Protein AF-A0A418WZ03-F1 (afdb_monomer)

Nearest PDB structures (foldseek):
  7ezx-assembly1_OO  TM=3.402E-01  e=1.021E+00  Porphyridium purpureum
  6om7-assembly1_SV  TM=3.849E-01  e=3.461E+00  Homo sapiens
  5a76-assembly2_D  TM=5.292E-01  e=6.820E+00  Human gammaherpesvirus 8
  8ouj-assembly1_B  TM=3.817E-01  e=6.372E+00  Homo sapiens
  5tqu-assembly3_B  TM=2.744E-01  e=4.539E+00  Trypanosoma brucei brucei TREU927

Mean predicted aligned error: 5.9 Å

Secondary structure (DSSP, 8-state):
--HHHHHHHH-TTEEEEEEEE---TTS--EEEEEEEE-HHHHHHHHHHHHHHHHHTT------

Sequence (63 aa):
MSMMEAIEAAYPLVKMFSLPGVGNENTRRHIELGVKGEPEQVESAFGKMLAGLDRFKAEYANG

Structure (mmCIF, N/CA/C/O backbone):
data_AF-A0A418WZ03-F1
#
_entry.id   AF-A0A418WZ03-F1
#
loop_
_atom_site.group_PDB
_atom_site.id
_atom_site.type_symbol
_atom_site.label_atom_id
_atom_site.label_alt_id
_atom_site.label_comp_id
_atom_site.label_asym_id
_atom_site.label_entity_id
_atom_site.label_seq_id
_atom_site.pdbx_PDB_ins_code
_atom_site.Cartn_x
_atom_site.Cartn_y
_atom_site.Cartn_z
_atom_site.occupancy
_atom_site.B_iso_or_equiv
_atom_site.auth_seq_id
_atom_site.auth_comp_id
_atom_site.auth_asym_id
_atom_site.auth_atom_id
_atom_site.pdbx_PDB_model_num
ATOM 1 N N . MET A 1 1 ? -14.872 -5.254 -9.602 1.00 62.84 1 MET A N 1
ATOM 2 C CA . MET A 1 1 ? -14.229 -4.540 -8.484 1.00 62.84 1 MET A CA 1
ATOM 3 C C . MET A 1 1 ? -12.748 -4.831 -8.527 1.00 62.84 1 MET A C 1
ATOM 5 O O . MET A 1 1 ? -12.367 -5.985 -8.699 1.00 62.84 1 MET A O 1
ATOM 9 N N . SER A 1 2 ? -11.941 -3.786 -8.444 1.00 84.00 2 SER A N 1
ATOM 10 C CA . SER A 1 2 ? -10.491 -3.872 -8.298 1.00 84.00 2 SER A CA 1
ATOM 11 C C . SER A 1 2 ? -10.106 -4.352 -6.893 1.00 84.00 2 SER A C 1
ATOM 13 O O . SER A 1 2 ? -10.906 -4.292 -5.958 1.00 84.00 2 SER A O 1
ATOM 15 N N . MET A 1 3 ? -8.864 -4.819 -6.735 1.00 87.69 3 MET A N 1
ATOM 16 C CA . MET A 1 3 ? -8.314 -5.170 -5.420 1.00 87.69 3 MET A CA 1
ATOM 17 C C . MET A 1 3 ? -8.367 -3.981 -4.453 1.00 87.69 3 MET A C 1
ATOM 19 O O . MET A 1 3 ? -8.706 -4.163 -3.288 1.00 87.69 3 MET A O 1
ATOM 23 N N . MET A 1 4 ? -8.092 -2.772 -4.955 1.00 89.19 4 MET A N 1
ATOM 24 C CA . MET A 1 4 ? -8.141 -1.550 -4.155 1.00 89.19 4 MET A CA 1
ATOM 25 C C . MET A 1 4 ? -9.529 -1.285 -3.587 1.00 89.19 4 MET A C 1
ATOM 27 O O . MET A 1 4 ? -9.672 -1.128 -2.380 1.00 89.19 4 MET A O 1
ATOM 31 N N . GLU A 1 5 ? -10.559 -1.319 -4.431 1.00 89.62 5 GLU A N 1
ATOM 32 C CA . GLU A 1 5 ? -11.940 -1.098 -3.992 1.00 89.62 5 GLU A CA 1
ATOM 33 C C . GLU A 1 5 ? -12.395 -2.151 -2.975 1.00 89.62 5 GLU A C 1
ATOM 35 O O . GLU A 1 5 ? -13.109 -1.829 -2.032 1.00 89.62 5 GLU A O 1
ATOM 40 N N . ALA A 1 6 ? -11.968 -3.408 -3.134 1.00 91.00 6 ALA A N 1
ATOM 41 C CA . ALA A 1 6 ? -12.308 -4.472 -2.192 1.00 91.00 6 ALA A CA 1
ATOM 42 C C . ALA A 1 6 ? -11.650 -4.273 -0.815 1.00 91.00 6 ALA A C 1
ATOM 44 O O . ALA A 1 6 ? -12.254 -4.590 0.210 1.00 91.00 6 ALA A O 1
ATOM 45 N N . ILE A 1 7 ? -10.419 -3.756 -0.786 1.00 91.69 7 ILE A N 1
ATOM 46 C CA . ILE A 1 7 ? -9.700 -3.454 0.455 1.00 91.69 7 ILE A CA 1
ATOM 47 C C . ILE A 1 7 ? -10.307 -2.219 1.124 1.00 91.69 7 ILE A C 1
ATOM 49 O O . ILE A 1 7 ? -10.641 -2.298 2.301 1.00 91.69 7 ILE A O 1
ATOM 53 N N . GLU A 1 8 ? -10.542 -1.128 0.392 1.00 92.44 8 GLU A N 1
ATOM 54 C CA . GLU A 1 8 ? -11.196 0.072 0.942 1.00 92.44 8 GLU A CA 1
ATOM 55 C C . GLU A 1 8 ? -12.621 -0.222 1.446 1.00 92.44 8 GLU A C 1
ATOM 57 O O . GLU A 1 8 ? -13.038 0.305 2.474 1.00 92.44 8 GLU A O 1
ATOM 62 N N . ALA A 1 9 ? -13.362 -1.119 0.786 1.00 93.25 9 ALA A N 1
ATOM 63 C CA . ALA A 1 9 ? -14.679 -1.549 1.257 1.00 93.25 9 ALA A CA 1
ATOM 64 C C . ALA A 1 9 ? -14.612 -2.393 2.543 1.00 93.25 9 ALA A C 1
ATOM 66 O O . ALA A 1 9 ? -15.523 -2.334 3.368 1.00 93.25 9 ALA A O 1
ATOM 67 N N . ALA A 1 10 ? -13.553 -3.189 2.718 1.00 93.12 10 ALA A N 1
ATOM 68 C CA . ALA A 1 10 ? -13.347 -3.995 3.921 1.00 93.12 10 ALA A CA 1
ATOM 69 C C . ALA A 1 10 ? -12.771 -3.184 5.097 1.00 93.12 10 ALA A C 1
ATOM 71 O O . ALA A 1 10 ? -12.974 -3.566 6.249 1.00 93.12 10 ALA A O 1
ATOM 72 N N . TYR A 1 11 ? -12.061 -2.091 4.809 1.00 94.06 11 TYR A N 1
ATOM 73 C CA . TYR A 1 11 ? -11.382 -1.236 5.781 1.00 94.06 11 TYR A CA 1
ATOM 74 C C . TYR A 1 11 ? -11.753 0.232 5.527 1.00 94.06 11 TYR A C 1
ATOM 76 O O . TYR A 1 11 ? -11.022 0.949 4.844 1.00 94.06 11 TYR A O 1
ATOM 84 N N . PRO A 1 12 ? -12.889 0.707 6.067 1.00 92.44 12 PRO A N 1
ATOM 85 C CA . PRO A 1 12 ? -13.429 2.024 5.731 1.00 92.44 12 PRO A CA 1
ATOM 86 C C . PRO A 1 12 ? -12.562 3.199 6.209 1.00 92.44 12 PRO A C 1
ATOM 88 O O . PRO A 1 12 ? -12.736 4.315 5.723 1.00 92.44 12 PRO A O 1
ATOM 91 N N . LEU A 1 13 ? -11.639 2.977 7.155 1.00 93.88 13 LEU A N 1
ATOM 92 C CA . LEU A 1 13 ? -10.696 3.995 7.642 1.00 93.88 13 LEU A CA 1
ATOM 93 C C . LEU A 1 13 ? -9.340 3.924 6.931 1.00 93.88 13 LEU A C 1
ATOM 95 O O . LEU A 1 13 ? -8.385 4.576 7.350 1.00 93.88 13 LEU A O 1
ATOM 99 N N . VAL A 1 14 ? -9.250 3.126 5.869 1.00 94.50 14 VAL A N 1
ATOM 100 C CA . VAL A 1 14 ? -8.059 2.944 5.052 1.00 94.50 14 VAL A CA 1
ATOM 101 C C . VAL A 1 14 ? -8.314 3.442 3.636 1.00 94.50 14 VAL A C 1
ATOM 103 O O . VAL A 1 14 ? -9.387 3.276 3.063 1.00 94.50 14 VAL A O 1
ATOM 106 N N . LYS A 1 15 ? -7.279 4.045 3.059 1.00 92.81 15 LYS A N 1
ATOM 107 C CA . LYS A 1 15 ? -7.217 4.511 1.682 1.00 92.81 15 LYS A CA 1
ATOM 108 C C . LYS A 1 15 ? -6.044 3.840 0.982 1.00 92.81 15 LYS A C 1
ATOM 110 O O . LYS A 1 15 ? -4.919 3.877 1.490 1.00 92.81 15 LYS A O 1
ATOM 115 N N . MET A 1 16 ? -6.290 3.262 -0.185 1.00 91.06 16 MET A N 1
ATOM 116 C CA . MET A 1 16 ? -5.233 2.776 -1.060 1.00 91.06 16 MET A CA 1
ATOM 117 C C . MET A 1 16 ? -4.796 3.875 -2.023 1.00 91.06 16 MET A C 1
ATOM 119 O O . MET A 1 16 ? -5.591 4.700 -2.470 1.00 91.06 16 MET A O 1
ATOM 123 N N . PHE A 1 17 ? -3.510 3.890 -2.354 1.00 89.06 17 PHE A N 1
ATOM 124 C CA . PHE A 1 17 ? -2.956 4.799 -3.347 1.00 89.06 17 PHE A CA 1
ATOM 125 C C . PHE A 1 17 ? -1.928 4.082 -4.219 1.00 89.06 17 PHE A C 1
ATOM 127 O O . PHE A 1 17 ? -1.233 3.171 -3.770 1.00 89.06 17 PHE A O 1
ATOM 134 N N . SER A 1 18 ? -1.844 4.503 -5.479 1.00 86.75 18 SER A N 1
ATOM 135 C CA . SER A 1 18 ? -0.809 4.076 -6.418 1.00 86.75 18 SER A CA 1
ATOM 136 C C . SER A 1 18 ? -0.042 5.288 -6.911 1.00 86.75 18 SER A C 1
ATOM 138 O O . SER A 1 18 ? -0.654 6.221 -7.439 1.00 86.75 18 SER A O 1
ATOM 140 N N . LEU A 1 19 ? 1.277 5.260 -6.792 1.00 82.69 19 LEU A N 1
ATOM 141 C CA . LEU A 1 19 ? 2.150 6.263 -7.382 1.00 82.69 19 LEU A CA 1
ATOM 142 C C . LEU A 1 19 ? 2.859 5.659 -8.600 1.00 82.69 19 LEU A C 1
ATOM 144 O O . LEU A 1 19 ? 3.319 4.515 -8.543 1.00 82.69 19 LEU A O 1
ATOM 148 N N . PRO A 1 20 ? 2.941 6.391 -9.724 1.00 77.56 20 PRO A N 1
ATOM 149 C CA . PRO A 1 20 ? 3.779 5.972 -10.831 1.00 77.56 20 PRO A CA 1
ATOM 150 C C . PRO A 1 20 ? 5.240 6.097 -10.395 1.00 77.56 20 PRO A C 1
ATOM 152 O O . PRO A 1 20 ? 5.741 7.203 -10.198 1.00 77.56 20 PRO A O 1
ATOM 155 N N . GLY A 1 21 ? 5.929 4.966 -10.267 1.00 68.75 21 GLY A N 1
ATOM 156 C CA . GLY A 1 21 ? 7.370 4.943 -10.072 1.00 68.75 21 GLY A CA 1
ATOM 157 C C . GLY A 1 21 ? 8.035 5.471 -11.337 1.00 68.75 21 GLY A C 1
ATOM 158 O O . GLY A 1 21 ? 8.027 4.815 -12.388 1.00 68.75 21 GLY A O 1
ATOM 159 N N . VAL A 1 22 ? 8.570 6.690 -11.262 1.00 60.19 22 VAL A N 1
ATOM 160 C CA . VAL A 1 22 ? 9.338 7.295 -12.354 1.00 60.19 22 VAL A CA 1
ATOM 161 C C . VAL A 1 22 ? 10.651 6.527 -12.448 1.00 60.19 22 VAL A C 1
ATOM 163 O O . VAL A 1 22 ? 11.597 6.772 -11.706 1.00 60.19 22 VAL A O 1
ATOM 166 N N . GLY A 1 23 ? 10.683 5.531 -13.331 1.00 58.94 23 GLY A N 1
ATOM 167 C CA . GLY A 1 23 ? 11.918 4.842 -13.678 1.00 58.94 23 GLY A CA 1
ATOM 168 C C . GLY A 1 23 ? 12.911 5.832 -14.288 1.00 58.94 23 GLY A C 1
ATOM 169 O O . GLY A 1 23 ? 12.540 6.604 -15.174 1.00 58.94 23 GLY A O 1
ATOM 170 N N . ASN A 1 24 ? 14.155 5.820 -13.809 1.00 60.25 24 ASN A N 1
ATOM 171 C CA . ASN A 1 24 ? 15.257 6.552 -14.438 1.00 60.25 24 ASN A CA 1
ATOM 172 C C . ASN A 1 24 ? 15.807 5.743 -15.630 1.00 60.25 24 ASN A C 1
ATOM 174 O O . ASN A 1 24 ? 15.357 4.628 -15.880 1.00 60.25 24 ASN A O 1
ATOM 178 N N . GLU A 1 25 ? 16.820 6.255 -16.340 1.00 64.12 25 GLU A N 1
ATOM 179 C CA . GLU A 1 25 ? 17.451 5.593 -17.506 1.00 64.12 25 GLU A CA 1
ATOM 180 C C . GLU A 1 25 ? 17.871 4.122 -17.274 1.00 64.12 25 GLU A C 1
ATOM 182 O O . GLU A 1 25 ? 17.984 3.365 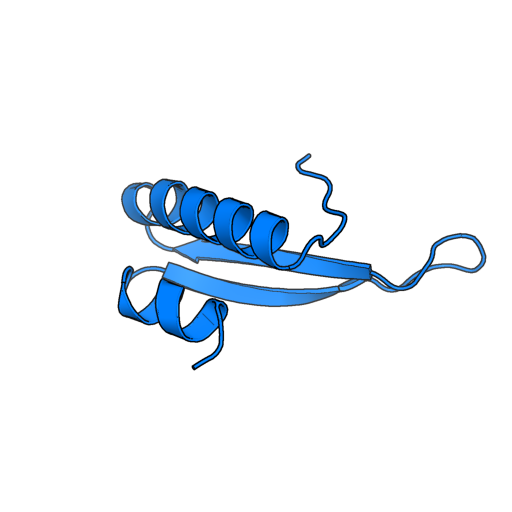-18.235 1.00 64.12 25 GLU A O 1
ATOM 187 N N . ASN A 1 26 ? 18.037 3.688 -16.016 1.00 64.62 26 ASN A N 1
ATOM 188 C CA . ASN A 1 26 ? 18.395 2.315 -15.637 1.00 64.62 26 ASN A CA 1
ATOM 189 C C . ASN A 1 26 ? 17.298 1.531 -14.883 1.00 64.62 26 ASN A C 1
ATOM 191 O O . ASN A 1 26 ? 17.480 0.342 -14.622 1.00 64.62 26 ASN A O 1
ATOM 195 N N . THR A 1 27 ? 16.166 2.142 -14.514 1.00 63.06 27 THR A N 1
ATOM 196 C CA . THR A 1 27 ? 15.108 1.488 -13.717 1.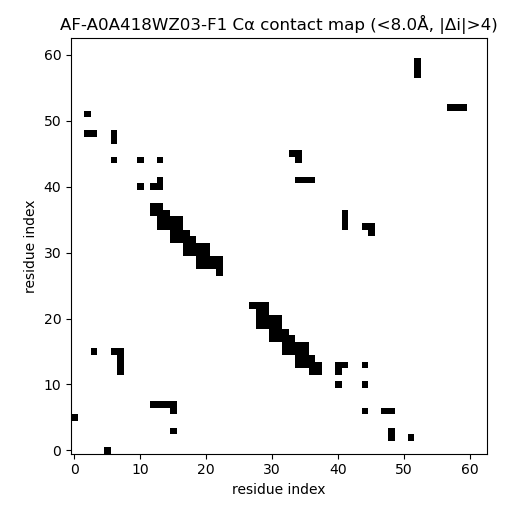00 63.06 27 THR A CA 1
ATOM 197 C C . THR A 1 27 ? 13.828 1.339 -14.530 1.00 63.06 27 THR A C 1
ATOM 199 O O . THR A 1 27 ? 13.321 2.301 -15.102 1.00 63.06 27 THR A O 1
ATOM 202 N N . ARG A 1 28 ? 13.261 0.125 -14.577 1.00 64.50 28 ARG A N 1
ATOM 203 C CA . ARG A 1 28 ? 11.958 -0.097 -15.223 1.00 64.50 28 ARG A CA 1
ATOM 204 C C . ARG A 1 28 ? 10.866 0.706 -14.508 1.00 64.50 28 ARG A C 1
ATOM 206 O O . ARG A 1 28 ? 10.897 0.861 -13.285 1.00 64.50 28 ARG A O 1
ATOM 213 N N . ARG A 1 29 ? 9.879 1.171 -15.284 1.00 72.12 29 ARG A N 1
ATOM 214 C CA . ARG A 1 29 ? 8.634 1.743 -14.751 1.00 72.12 29 ARG A CA 1
ATOM 215 C C . ARG A 1 29 ? 7.996 0.718 -13.815 1.00 72.12 29 ARG A C 1
ATOM 217 O O . ARG A 1 29 ? 7.672 -0.382 -14.255 1.00 72.12 29 ARG A O 1
ATOM 224 N N . HIS A 1 30 ? 7.831 1.087 -12.555 1.00 79.00 30 HIS A N 1
ATOM 225 C CA . HIS A 1 30 ? 7.115 0.305 -11.554 1.00 79.00 30 HIS A CA 1
ATOM 226 C C . HIS A 1 30 ? 5.968 1.145 -10.997 1.00 79.00 30 HIS A C 1
ATOM 228 O O . HIS A 1 30 ? 5.885 2.347 -11.249 1.00 79.00 30 HIS A O 1
ATOM 234 N N . ILE A 1 31 ? 5.043 0.506 -10.292 1.00 80.94 31 ILE A N 1
ATOM 235 C CA . ILE A 1 31 ? 3.961 1.194 -9.591 1.00 80.94 31 ILE A CA 1
ATOM 236 C C . ILE A 1 31 ? 4.207 0.960 -8.111 1.00 80.94 31 ILE A C 1
ATOM 238 O O . ILE A 1 31 ? 4.305 -0.186 -7.680 1.00 80.94 31 ILE A O 1
ATOM 242 N N . GLU A 1 32 ? 4.315 2.040 -7.350 1.00 84.12 32 GLU A N 1
ATOM 243 C CA . GLU A 1 32 ? 4.352 1.957 -5.898 1.00 84.12 32 GLU A CA 1
ATOM 244 C C . GLU A 1 32 ? 2.919 1.905 -5.387 1.00 84.12 32 GLU A C 1
ATOM 246 O O . GLU A 1 32 ? 2.092 2.753 -5.730 1.00 84.12 32 GLU A O 1
ATOM 251 N N . LEU A 1 33 ? 2.618 0.888 -4.588 1.00 87.50 33 LEU A N 1
ATOM 252 C CA . LEU A 1 33 ? 1.316 0.704 -3.967 1.00 87.50 33 LEU A CA 1
ATOM 253 C C . LEU A 1 33 ? 1.445 0.915 -2.470 1.00 87.50 33 LEU A C 1
ATOM 255 O O . LEU A 1 33 ? 2.291 0.303 -1.823 1.00 87.50 33 LEU A O 1
ATOM 259 N N . GLY A 1 34 ? 0.584 1.767 -1.929 1.00 88.62 34 GLY A N 1
ATOM 260 C CA . GLY A 1 34 ? 0.580 2.080 -0.513 1.00 88.62 34 GLY A CA 1
ATOM 261 C C . GLY A 1 34 ? -0.819 2.123 0.077 1.00 88.62 34 GLY A C 1
ATOM 262 O O . GLY A 1 34 ? -1.833 2.228 -0.620 1.00 88.62 34 GLY A O 1
ATOM 263 N N . VAL A 1 35 ? -0.846 2.026 1.402 1.00 92.62 35 VAL A N 1
ATOM 264 C CA . VAL A 1 35 ? -2.049 1.990 2.227 1.00 92.62 35 VAL A CA 1
ATOM 265 C C . VAL A 1 35 ? -1.871 3.012 3.348 1.00 92.62 35 VAL A C 1
ATOM 267 O O . 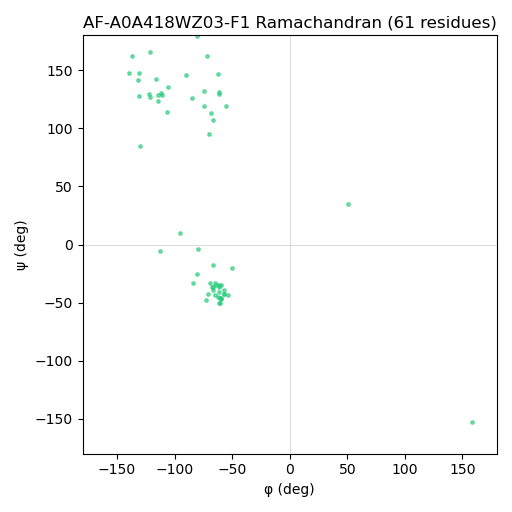VAL A 1 35 ? -0.846 3.014 4.024 1.00 92.62 35 VAL A O 1
ATOM 270 N N . LYS A 1 36 ? -2.840 3.912 3.533 1.00 91.88 36 LYS A N 1
ATOM 271 C CA . LYS A 1 36 ? -2.816 4.949 4.578 1.00 91.88 36 LYS A CA 1
ATOM 272 C C . LYS A 1 36 ?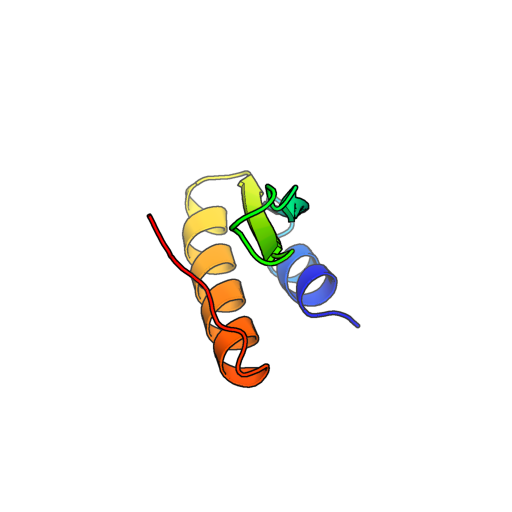 -4.146 4.980 5.318 1.00 91.88 36 LYS A C 1
ATOM 274 O O . LYS A 1 36 ? -5.190 4.877 4.686 1.00 91.88 36 LYS A O 1
ATOM 279 N N . GLY A 1 37 ? -4.120 5.185 6.631 1.00 92.44 37 GLY A N 1
ATOM 280 C CA . GLY A 1 37 ? -5.331 5.220 7.446 1.00 92.44 37 GLY A CA 1
ATOM 281 C C . GLY A 1 37 ? -5.055 4.944 8.916 1.00 92.44 37 GLY A C 1
ATOM 282 O O . GLY A 1 37 ? -3.942 5.178 9.387 1.00 92.44 37 GLY A O 1
ATOM 283 N N . GLU A 1 38 ? -6.064 4.418 9.605 1.00 94.38 38 GLU A N 1
ATOM 284 C CA . GLU A 1 38 ? -5.939 3.946 10.988 1.00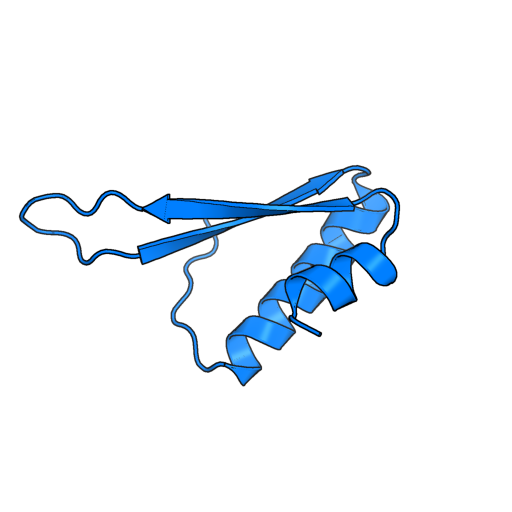 94.38 38 GLU A CA 1
ATOM 285 C C . GLU A 1 38 ? -4.928 2.792 11.107 1.00 94.38 38 GLU A C 1
ATOM 287 O O . GLU A 1 38 ? -5.070 1.812 10.370 1.00 94.38 38 GLU A O 1
ATOM 292 N N . PRO A 1 39 ? -3.948 2.842 12.030 1.00 90.75 39 PRO A N 1
ATOM 293 C CA . PRO A 1 39 ? -2.874 1.849 12.129 1.00 90.75 39 PRO A CA 1
ATOM 294 C C . PRO A 1 39 ? -3.371 0.401 12.236 1.00 90.75 39 PRO A C 1
ATOM 296 O O . PRO A 1 39 ? -2.873 -0.472 11.527 1.00 90.75 39 PRO A O 1
ATOM 299 N N . GLU A 1 40 ? -4.403 0.162 13.052 1.00 90.88 40 GLU A N 1
ATOM 300 C CA . GLU A 1 40 ? -4.984 -1.172 13.265 1.00 90.88 40 GLU A CA 1
ATOM 301 C C . GLU A 1 40 ? -5.605 -1.752 11.981 1.00 90.88 40 GLU A C 1
ATOM 303 O O . GLU A 1 40 ? -5.532 -2.955 11.713 1.00 90.88 40 GLU A O 1
ATOM 308 N N . GLN A 1 41 ? -6.199 -0.895 11.144 1.00 93.94 41 GLN A N 1
ATOM 309 C CA . GLN A 1 41 ? -6.761 -1.310 9.859 1.00 93.94 41 GLN A CA 1
ATOM 310 C C . GLN A 1 41 ? -5.703 -1.358 8.758 1.00 93.94 41 GLN A C 1
ATOM 312 O O . GLN A 1 41 ? -5.802 -2.209 7.877 1.00 93.94 41 GLN A O 1
ATOM 317 N N . VAL A 1 42 ? -4.696 -0.481 8.799 1.00 93.56 42 VAL A N 1
ATOM 318 C CA . VAL A 1 42 ? -3.608 -0.422 7.814 1.00 93.56 42 VAL A CA 1
ATOM 319 C C . VAL A 1 42 ? -2.831 -1.727 7.798 1.00 93.56 42 VAL A C 1
ATOM 321 O O . VAL A 1 42 ? -2.620 -2.262 6.716 1.00 93.56 42 VAL A O 1
ATOM 324 N N . GLU A 1 43 ? -2.461 -2.279 8.954 1.00 91.88 43 GLU A N 1
ATOM 325 C CA . GLU A 1 43 ? -1.732 -3.553 9.018 1.00 91.88 43 GLU A CA 1
ATOM 326 C C . GLU A 1 43 ? -2.536 -4.693 8.366 1.00 91.88 43 GLU A C 1
ATOM 328 O O . GLU A 1 43 ? -2.040 -5.426 7.505 1.00 91.88 43 GLU A O 1
ATOM 333 N N . SER A 1 44 ? -3.829 -4.773 8.692 1.00 93.62 44 SER A N 1
ATOM 334 C CA . SER A 1 44 ? -4.745 -5.768 8.125 1.00 93.62 44 SER A CA 1
ATOM 335 C C . SER A 1 44 ? -4.964 -5.580 6.615 1.00 93.62 44 SER A C 1
ATOM 337 O O . SER A 1 44 ? -4.959 -6.545 5.844 1.00 93.62 44 SER A O 1
ATOM 339 N N . ALA A 1 45 ? -5.150 -4.336 6.173 1.00 93.81 45 ALA A N 1
ATOM 340 C CA . ALA A 1 45 ? -5.328 -3.975 4.772 1.00 93.81 45 ALA A CA 1
ATOM 341 C C . ALA A 1 45 ? -4.061 -4.227 3.949 1.00 93.81 45 ALA A C 1
ATOM 343 O O . ALA A 1 45 ? -4.151 -4.730 2.829 1.00 93.81 45 ALA A O 1
ATOM 344 N N . PHE A 1 46 ? -2.889 -3.940 4.515 1.00 91.44 46 PHE A N 1
ATOM 345 C CA . PHE A 1 46 ? -1.592 -4.199 3.903 1.00 91.44 46 PHE A CA 1
ATOM 346 C C . PHE A 1 46 ? -1.383 -5.700 3.682 1.00 91.44 46 PHE A C 1
ATOM 348 O O . PHE A 1 46 ? -1.060 -6.112 2.570 1.00 91.44 46 PHE A O 1
ATOM 355 N N . GLY A 1 47 ? -1.698 -6.540 4.673 1.00 92.12 47 GLY A N 1
ATOM 356 C CA . GLY A 1 47 ? -1.685 -7.997 4.505 1.00 92.12 47 GLY A CA 1
ATOM 357 C C . GLY A 1 47 ? -2.596 -8.481 3.367 1.00 92.12 47 GLY A C 1
ATOM 358 O O . GLY A 1 47 ? -2.185 -9.305 2.546 1.00 92.12 47 GLY A O 1
ATOM 359 N N . LYS A 1 48 ? -3.814 -7.926 3.248 1.00 91.94 48 LYS A N 1
ATOM 360 C CA . LYS A 1 48 ? -4.711 -8.239 2.118 1.00 91.94 48 LYS A CA 1
ATOM 361 C C . LYS A 1 48 ? -4.179 -7.747 0.774 1.00 91.94 48 LYS A C 1
ATOM 363 O O . LYS A 1 48 ? -4.375 -8.432 -0.229 1.00 91.94 48 LYS A O 1
ATOM 368 N N . MET A 1 49 ? -3.525 -6.587 0.745 1.00 91.06 49 MET A N 1
ATOM 369 C CA . MET A 1 49 ? -2.887 -6.056 -0.458 1.00 91.06 4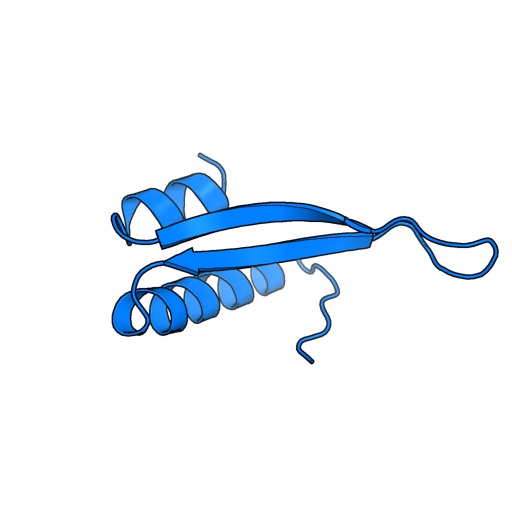9 MET A CA 1
ATOM 370 C C . MET A 1 49 ? -1.799 -7.007 -0.953 1.00 91.06 49 MET A C 1
ATOM 372 O O . MET A 1 49 ? -1.834 -7.385 -2.120 1.00 91.06 49 MET A O 1
ATOM 376 N N . LEU A 1 50 ? -0.889 -7.442 -0.076 1.00 90.25 50 LEU A N 1
ATOM 377 C CA . LEU A 1 50 ? 0.184 -8.377 -0.432 1.00 90.25 50 LEU A CA 1
ATOM 378 C C . LEU A 1 50 ? -0.376 -9.704 -0.958 1.00 90.25 50 LEU A C 1
ATOM 380 O O . LEU A 1 50 ? 0.000 -10.142 -2.041 1.00 90.25 50 LEU A O 1
ATOM 384 N N . ALA A 1 51 ? -1.361 -10.286 -0.267 1.00 90.69 51 ALA A N 1
ATOM 385 C CA . ALA A 1 51 ? -2.020 -11.514 -0.718 1.00 90.69 51 ALA A CA 1
ATOM 386 C C . ALA A 1 51 ? -2.698 -11.359 -2.095 1.00 90.69 51 ALA A C 1
ATOM 388 O O . ALA A 1 51 ? -2.742 -12.293 -2.901 1.00 90.69 51 ALA A O 1
ATOM 389 N N . GLY A 1 52 ? -3.243 -10.175 -2.381 1.00 88.62 52 GLY A N 1
ATOM 390 C CA . GLY A 1 52 ? -3.782 -9.862 -3.695 1.00 88.62 52 GLY A CA 1
ATOM 391 C C . GLY A 1 52 ? -2.689 -9.705 -4.756 1.00 88.62 52 GLY A C 1
ATOM 392 O O . GLY A 1 52 ? -2.836 -10.260 -5.843 1.00 88.62 52 GLY A O 1
ATOM 393 N N . LEU A 1 53 ? -1.574 -9.035 -4.444 1.00 87.56 53 LEU A N 1
ATOM 394 C CA . LEU A 1 53 ? -0.420 -8.897 -5.343 1.00 87.56 53 LEU A CA 1
ATOM 395 C C . LEU A 1 53 ? 0.212 -10.245 -5.699 1.00 87.56 53 LEU A C 1
ATOM 397 O O . LEU A 1 53 ? 0.483 -10.486 -6.877 1.00 87.56 53 LEU A O 1
ATOM 401 N N . ASP A 1 54 ? 0.336 -11.150 -4.728 1.00 86.88 54 ASP A N 1
ATOM 402 C CA . ASP A 1 54 ? 0.767 -12.534 -4.952 1.00 86.88 54 ASP A CA 1
ATOM 403 C C . ASP A 1 54 ? -0.138 -13.249 -5.959 1.00 86.88 54 ASP A C 1
ATOM 405 O O . ASP A 1 54 ? 0.328 -13.930 -6.878 1.00 86.88 54 ASP A O 1
ATOM 409 N N . ARG A 1 55 ? -1.457 -13.050 -5.850 1.00 86.00 55 ARG A N 1
ATOM 410 C CA . ARG A 1 55 ? -2.424 -13.619 -6.799 1.00 86.00 55 ARG A CA 1
ATOM 411 C C . ARG A 1 55 ? -2.260 -13.044 -8.207 1.00 86.00 55 ARG A C 1
ATOM 413 O O . ARG A 1 55 ? -2.474 -13.766 -9.181 1.00 86.00 55 ARG A O 1
ATOM 420 N N . PHE A 1 56 ? -1.871 -11.777 -8.319 1.00 81.25 56 PHE A N 1
ATOM 421 C CA . PHE A 1 56 ? -1.542 -11.139 -9.595 1.00 81.25 56 PHE A CA 1
ATOM 422 C C . PHE A 1 56 ? -0.133 -11.480 -10.102 1.0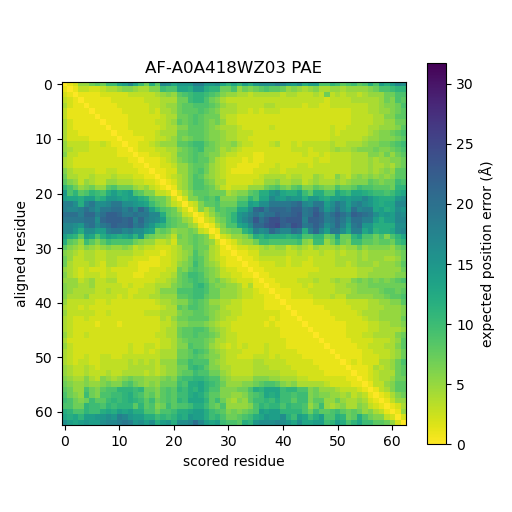0 81.25 56 PHE A C 1
ATOM 424 O O . PHE A 1 56 ? 0.200 -11.088 -11.219 1.00 81.25 56 PHE A O 1
ATOM 431 N N . LYS A 1 57 ? 0.672 -12.228 -9.328 1.00 77.31 57 LYS A N 1
ATOM 432 C CA . LYS A 1 57 ? 2.099 -12.486 -9.591 1.00 77.31 57 LYS A CA 1
ATOM 433 C C . LYS A 1 57 ? 2.881 -11.196 -9.853 1.00 77.31 57 LYS A C 1
ATOM 435 O O . LYS A 1 57 ? 3.772 -11.164 -10.700 1.00 77.31 57 LYS A O 1
ATOM 440 N N . ALA A 1 58 ? 2.498 -10.122 -9.169 1.00 75.50 58 ALA A N 1
ATOM 441 C CA . ALA A 1 58 ? 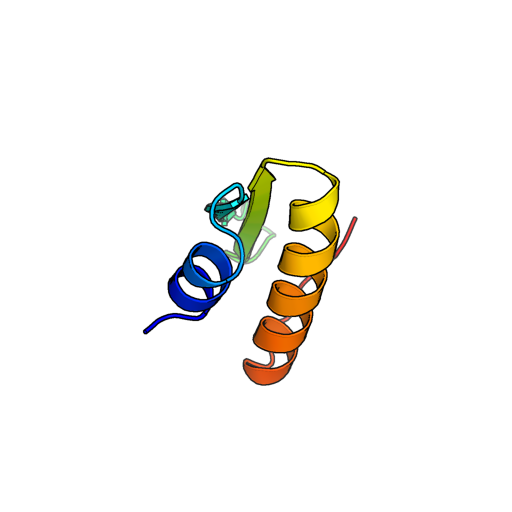3.204 -8.859 -9.261 1.00 75.50 58 ALA A CA 1
ATOM 442 C C . ALA A 1 58 ? 4.521 -8.971 -8.484 1.00 75.50 58 ALA A C 1
ATOM 444 O O . ALA A 1 58 ? 4.526 -9.425 -7.344 1.00 75.50 58 ALA A O 1
ATOM 445 N N . GLU A 1 59 ? 5.632 -8.551 -9.085 1.00 72.38 59 GLU A N 1
ATOM 446 C CA . GLU A 1 59 ? 6.889 -8.385 -8.355 1.00 72.38 59 GLU A CA 1
ATOM 447 C C . GLU A 1 59 ? 6.784 -7.114 -7.503 1.00 72.38 59 GLU A C 1
ATOM 449 O O . GLU A 1 59 ? 6.588 -6.020 -8.036 1.00 72.38 59 GLU A O 1
ATOM 454 N N . TYR A 1 60 ? 6.890 -7.250 -6.181 1.00 72.75 60 TYR A N 1
ATOM 455 C CA . TYR A 1 60 ? 6.883 -6.126 -5.248 1.00 72.75 60 TYR A CA 1
ATOM 456 C C . TYR A 1 60 ? 8.047 -6.239 -4.259 1.00 72.75 60 TYR A C 1
ATOM 458 O O . TYR A 1 60 ? 8.466 -7.334 -3.886 1.00 72.75 60 TYR A O 1
ATOM 466 N N . 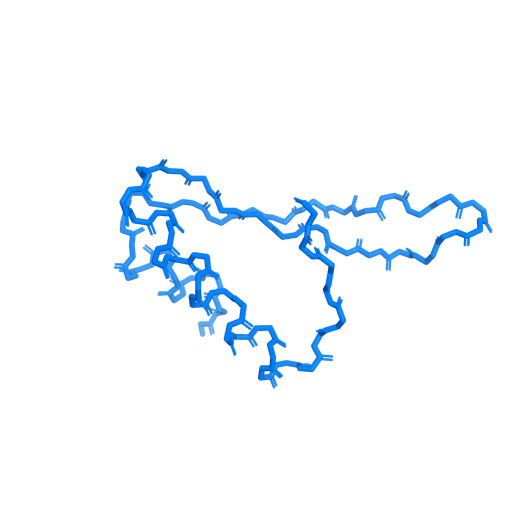ALA A 1 61 ? 8.569 -5.092 -3.831 1.00 68.62 61 ALA A N 1
ATOM 467 C CA . ALA A 1 61 ? 9.554 -4.989 -2.763 1.00 68.62 61 ALA A CA 1
ATOM 468 C C . ALA A 1 61 ? 8.894 -4.304 -1.561 1.00 68.62 61 ALA A C 1
ATOM 470 O O . ALA A 1 61 ? 8.247 -3.272 -1.727 1.00 68.62 61 ALA A O 1
ATOM 471 N N . ASN A 1 62 ? 9.034 -4.890 -0.372 1.00 60.66 62 ASN A N 1
ATOM 472 C CA . ASN A 1 62 ? 8.603 -4.286 0.887 1.00 60.66 62 ASN A CA 1
ATOM 473 C C . ASN A 1 62 ? 9.865 -3.839 1.638 1.00 60.66 62 ASN A C 1
ATOM 475 O O . ASN A 1 62 ? 10.696 -4.693 1.954 1.00 60.66 62 ASN A O 1
ATOM 479 N N . GLY A 1 63 ? 10.045 -2.528 1.813 1.00 55.03 63 GLY A N 1
ATOM 480 C CA . GLY A 1 63 ? 11.245 -1.905 2.387 1.00 55.03 63 GLY A CA 1
ATOM 481 C C . GLY A 1 63 ? 10.969 -1.244 3.723 1.00 55.03 63 GLY A C 1
ATOM 482 O O . GLY A 1 63 ? 9.885 -0.633 3.847 1.00 55.03 63 GLY A O 1
#

Radius of gyration: 12.55 Å; Cα contacts (8 Å, |Δi|>4): 65; chains: 1; bounding box: 33×21×31 Å

Organism: NCBI:txid2320862

pLDDT: mean 83.27, std 11.57, range [55.03, 94.5]

Foldseek 3Di:
DDLQVVLCVVQVQKHKDWDFDPADPPGDTDIDIAMDGDPVSRVVSVVSVVVVCVVVVHDDDDD

Solvent-accessible surface area (backbone atoms only — not comparable to full-atom values): 3917 Å² total; per-residue (Å²): 132,55,74,58,59,54,44,33,71,75,29,80,63,34,45,71,48,75,45,82,38,80,42,55,103,87,42,74,77,44,72,45,75,49,70,50,57,47,69,81,50,31,58,57,45,47,55,52,50,52,58,48,35,58,75,68,67,55,90,80,85,89,130